Protein AF-Q97HY9-F1 (afdb_monomer_lite)

Organism: Clostridium acetobutylicum (strain ATCC 824 / DSM 792 / JCM 1419 / IAM 19013 / LMG 5710 / NBRC 13948 / NRRL B-527 / VKM B-1787 / 2291 / W) (NCBI:txid272562)

Structure (mmCIF, N/CA/C/O backbone):
data_AF-Q97HY9-F1
#
_entry.id   AF-Q97HY9-F1
#
loop_
_atom_site.group_PDB
_atom_site.id
_atom_site.type_symbol
_atom_site.label_atom_id
_atom_site.label_alt_id
_atom_site.label_comp_id
_atom_site.label_asym_id
_atom_site.label_entity_id
_atom_site.label_seq_id
_atom_site.pdbx_PDB_ins_code
_atom_site.Cartn_x
_atom_site.Cartn_y
_atom_site.Cartn_z
_atom_site.occupancy
_atom_site.B_iso_or_equiv
_atom_site.auth_seq_id
_atom_site.auth_comp_id
_atom_site.auth_asym_id
_atom_site.auth_atom_id
_atom_site.pdbx_PDB_model_num
ATOM 1 N N . MET A 1 1 ? -8.116 -37.463 0.496 1.00 35.38 1 MET A N 1
ATOM 2 C CA . MET A 1 1 ? -7.469 -36.329 -0.196 1.00 35.38 1 MET A CA 1
ATOM 3 C C . MET A 1 1 ? -8.228 -35.082 0.231 1.00 35.38 1 MET A C 1
ATOM 5 O O . MET A 1 1 ? -9.182 -34.704 -0.425 1.00 35.38 1 MET A O 1
ATOM 9 N N . GLN A 1 2 ? -7.927 -34.550 1.417 1.00 34.94 2 GLN A N 1
ATOM 10 C CA . GLN A 1 2 ? -8.721 -33.469 2.007 1.00 34.94 2 GLN A CA 1
ATOM 11 C C . GLN A 1 2 ? -7.910 -32.186 1.943 1.00 34.94 2 GLN A C 1
ATOM 13 O O . GLN A 1 2 ? -6.851 -32.149 2.553 1.00 34.94 2 GLN A O 1
ATOM 18 N N . CYS A 1 3 ? -8.396 -31.171 1.232 1.00 31.27 3 CYS A N 1
ATOM 19 C CA . CYS A 1 3 ? -8.060 -29.762 1.457 1.00 31.27 3 CYS A CA 1
ATOM 20 C C . CYS A 1 3 ? -9.153 -28.881 0.823 1.00 31.27 3 CYS A C 1
ATOM 22 O O . CYS A 1 3 ? -8.880 -27.987 0.028 1.00 31.27 3 CYS A O 1
ATOM 24 N N . GLU A 1 4 ? -10.417 -29.143 1.158 1.00 44.50 4 GLU A N 1
ATOM 25 C CA . GLU A 1 4 ? -11.427 -28.089 1.107 1.00 44.50 4 GLU A CA 1
ATOM 26 C C . GLU A 1 4 ? -11.236 -27.228 2.346 1.00 44.50 4 GLU A C 1
ATOM 28 O O . GLU A 1 4 ? -11.425 -27.720 3.451 1.00 44.50 4 GLU A O 1
ATOM 33 N N . GLN A 1 5 ? -10.869 -25.964 2.165 1.00 36.12 5 GLN A N 1
ATOM 34 C CA . GLN A 1 5 ? -11.237 -24.902 3.098 1.00 36.12 5 GLN A CA 1
ATOM 35 C C . GLN A 1 5 ? -11.595 -23.668 2.266 1.00 36.12 5 GLN A C 1
ATOM 37 O O . GLN A 1 5 ? -10.822 -22.720 2.135 1.00 36.12 5 GLN A O 1
ATOM 42 N N . ASN A 1 6 ? -12.776 -23.719 1.644 1.00 46.56 6 ASN A N 1
ATOM 43 C CA . ASN A 1 6 ? -13.461 -22.537 1.127 1.00 46.56 6 ASN A CA 1
ATOM 44 C C . ASN A 1 6 ? -13.984 -21.760 2.339 1.00 46.56 6 ASN A C 1
ATOM 46 O O . ASN A 1 6 ? -15.107 -21.963 2.796 1.00 46.56 6 ASN A O 1
ATOM 50 N N . TYR A 1 7 ? -13.122 -20.931 2.920 1.00 47.69 7 TYR A N 1
ATOM 51 C CA . TYR A 1 7 ? -13.523 -20.054 4.004 1.00 47.69 7 TYR A CA 1
ATOM 52 C C . TYR A 1 7 ? -14.190 -18.817 3.403 1.00 47.69 7 TYR A C 1
ATOM 54 O O . TYR A 1 7 ? -13.538 -17.996 2.761 1.00 47.69 7 TYR A O 1
ATOM 62 N N . ASP A 1 8 ? -15.504 -18.705 3.575 1.00 45.97 8 ASP A N 1
ATOM 63 C CA . ASP A 1 8 ? -16.256 -17.497 3.256 1.00 45.97 8 ASP A CA 1
ATOM 64 C C . ASP A 1 8 ? -15.883 -16.397 4.266 1.00 45.97 8 ASP A C 1
ATOM 66 O O . ASP A 1 8 ? -16.431 -16.298 5.367 1.00 45.97 8 ASP A O 1
ATOM 70 N N . PHE A 1 9 ? -14.896 -15.583 3.884 1.00 52.25 9 PHE A N 1
ATOM 71 C CA . PHE A 1 9 ? -14.371 -14.461 4.668 1.00 52.25 9 PHE A CA 1
ATOM 72 C C . PHE A 1 9 ? -15.427 -13.379 4.970 1.00 52.25 9 PHE A C 1
ATOM 74 O O . PHE A 1 9 ? -15.161 -12.497 5.786 1.00 52.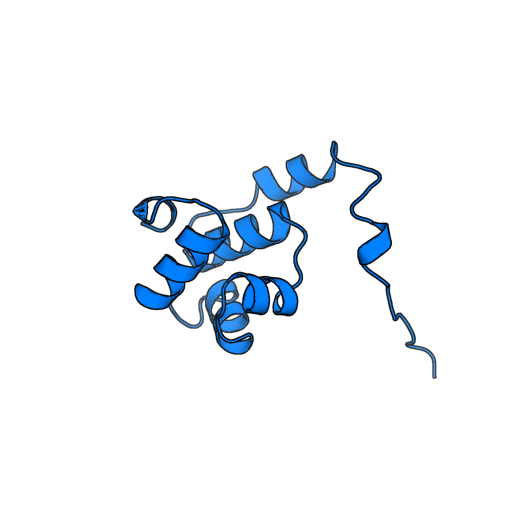25 9 PHE A O 1
ATOM 81 N N . SER A 1 10 ? -16.639 -13.445 4.400 1.00 46.12 10 SER A N 1
ATOM 82 C CA . SER A 1 10 ? -17.712 -12.491 4.709 1.00 46.12 10 SER A CA 1
ATOM 83 C C . SER A 1 10 ? -18.241 -12.603 6.148 1.00 46.12 10 SER A C 1
ATOM 85 O O . SER A 1 10 ? -18.814 -11.644 6.665 1.00 46.12 10 SER A O 1
ATOM 87 N N . LYS A 1 11 ? -18.006 -13.730 6.840 1.00 40.53 11 LYS A N 1
ATOM 88 C CA . LYS A 1 11 ? -18.557 -13.988 8.187 1.00 40.53 11 LYS A CA 1
ATOM 89 C C . LYS A 1 11 ? -17.659 -13.615 9.372 1.00 40.53 11 LYS A C 1
ATOM 91 O O . LYS A 1 11 ? -18.131 -13.660 10.503 1.00 40.53 11 LYS A O 1
ATOM 96 N N . ILE A 1 12 ? -16.404 -13.218 9.155 1.00 47.22 12 ILE A N 1
ATOM 97 C CA . ILE A 1 12 ? -15.476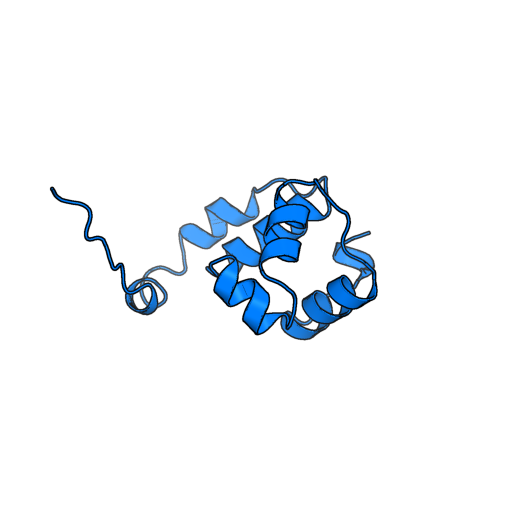 -12.827 10.245 1.00 47.22 12 ILE A CA 1
ATOM 98 C C . ILE A 1 12 ? -15.407 -11.325 10.501 1.00 47.22 12 ILE A C 1
ATOM 100 O O . ILE A 1 12 ? -14.847 -10.907 11.512 1.00 47.22 12 ILE A O 1
ATOM 104 N N . PHE A 1 13 ? -15.972 -10.502 9.618 1.00 53.34 13 PHE A N 1
ATOM 105 C CA . PHE A 1 13 ? -15.801 -9.053 9.714 1.00 53.34 13 PHE A CA 1
ATOM 106 C C . PHE A 1 13 ? -16.816 -8.356 10.635 1.00 53.34 13 PHE A C 1
ATOM 108 O O . PHE A 1 13 ? -16.624 -7.196 10.984 1.00 53.34 13 PHE A O 1
ATOM 115 N N . THR A 1 14 ? -17.884 -9.029 11.072 1.00 42.50 14 THR A N 1
ATOM 116 C CA . THR A 1 14 ? -18.952 -8.363 11.840 1.00 42.50 14 THR A CA 1
ATOM 117 C C . THR A 1 14 ? -18.859 -8.518 13.357 1.00 42.50 14 THR A C 1
ATOM 119 O O . THR A 1 14 ? -19.577 -7.810 14.057 1.00 42.50 14 THR A O 1
ATOM 122 N N . THR A 1 15 ? -18.006 -9.389 13.908 1.00 40.47 15 THR A N 1
ATOM 123 C CA . THR A 1 15 ? -18.171 -9.808 15.316 1.00 40.47 15 THR A CA 1
ATOM 124 C C . THR A 1 15 ? -17.032 -9.487 16.283 1.00 40.47 15 THR A C 1
ATOM 126 O O . THR A 1 15 ? -17.189 -9.765 17.471 1.00 40.47 15 THR A O 1
ATOM 129 N N . THR A 1 16 ? -15.892 -8.894 15.891 1.00 41.03 16 THR A N 1
ATOM 130 C CA . THR A 1 16 ? -14.821 -8.631 16.888 1.00 41.03 16 THR A CA 1
ATOM 131 C C . THR A 1 16 ? -1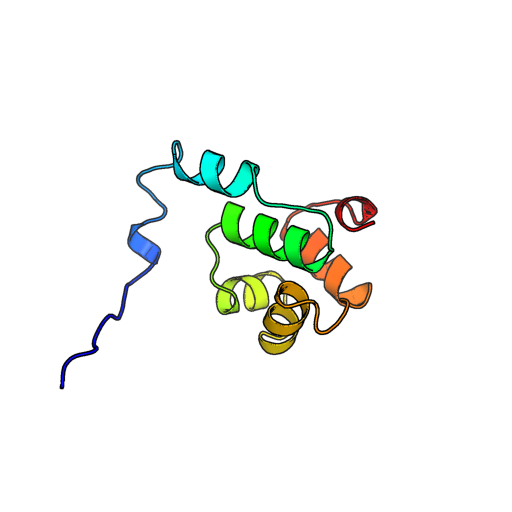3.882 -7.463 16.545 1.00 41.03 16 THR A C 1
ATOM 133 O O . THR A 1 16 ? -12.685 -7.636 16.335 1.00 41.03 16 THR A O 1
ATOM 136 N N . THR A 1 17 ? -14.403 -6.236 16.546 1.00 49.75 17 THR A N 1
ATOM 137 C CA . THR A 1 17 ? -13.654 -4.986 16.277 1.00 49.75 17 THR A CA 1
ATOM 138 C C . THR A 1 17 ? -12.516 -4.681 17.282 1.00 49.75 17 THR A C 1
ATOM 140 O O . THR A 1 17 ? -11.635 -3.871 16.996 1.00 49.75 17 THR A O 1
ATOM 143 N N . SER A 1 18 ? -12.460 -5.338 18.446 1.00 48.62 18 SER A N 1
ATOM 144 C CA . SER A 1 18 ? -11.595 -4.897 19.558 1.00 48.62 18 SER A CA 1
ATOM 145 C C . SER A 1 18 ? -10.182 -5.509 19.608 1.00 48.62 18 SER A C 1
ATOM 147 O O . SER A 1 18 ? -9.262 -4.838 20.068 1.00 48.62 18 SER A O 1
ATOM 149 N N . ASN A 1 19 ? -9.958 -6.739 19.119 1.00 52.03 19 ASN A N 1
ATOM 150 C CA . ASN A 1 19 ? -8.681 -7.453 19.340 1.00 52.03 19 ASN A CA 1
ATOM 151 C C . ASN A 1 19 ? -7.743 -7.485 18.116 1.00 52.03 19 ASN A C 1
ATOM 153 O O . ASN A 1 19 ? -6.522 -7.465 18.271 1.00 52.03 19 ASN A O 1
ATOM 157 N N . THR A 1 20 ? -8.276 -7.488 16.892 1.00 52.78 20 THR A N 1
ATOM 158 C CA . THR A 1 20 ? -7.484 -7.574 15.646 1.00 52.78 20 THR A CA 1
ATOM 159 C C . THR A 1 20 ? -6.819 -6.256 15.266 1.00 52.78 20 THR A C 1
ATOM 161 O O . THR A 1 20 ? -5.682 -6.248 14.793 1.00 52.78 20 THR A O 1
ATOM 164 N N . THR A 1 21 ? -7.477 -5.125 15.538 1.00 58.25 21 THR A N 1
ATOM 165 C CA . THR A 1 21 ? -6.894 -3.795 15.309 1.00 58.25 21 THR A CA 1
ATOM 166 C C . THR A 1 21 ? -5.611 -3.602 16.116 1.00 58.25 21 THR A C 1
ATOM 168 O O . THR A 1 21 ? -4.678 -2.970 15.631 1.00 58.25 21 THR A O 1
ATOM 171 N N . ASN A 1 22 ? -5.516 -4.191 17.312 1.00 64.75 22 ASN A N 1
ATOM 172 C CA . ASN A 1 22 ? -4.336 -4.069 18.164 1.00 64.75 22 ASN A CA 1
ATOM 173 C C . ASN A 1 22 ? -3.129 -4.867 17.635 1.00 64.75 22 ASN A C 1
ATOM 175 O O . ASN A 1 22 ? -2.000 -4.391 17.699 1.00 64.75 22 ASN A O 1
ATOM 179 N N . LEU A 1 23 ? -3.359 -6.041 17.033 1.00 73.25 23 LEU A N 1
ATOM 180 C CA . LEU A 1 23 ? -2.287 -6.866 16.464 1.00 73.25 23 LEU A CA 1
ATOM 181 C C . LEU A 1 23 ? -1.610 -6.178 15.269 1.00 73.25 23 LEU A C 1
ATOM 183 O O . LEU A 1 23 ? -0.384 -6.154 15.174 1.00 73.25 23 LEU A O 1
ATOM 187 N N . TYR A 1 24 ? -2.405 -5.592 14.371 1.00 83.25 24 TYR A N 1
ATOM 188 C CA . TYR A 1 24 ? -1.883 -4.964 13.154 1.00 83.25 24 TYR A CA 1
ATOM 189 C C . TYR A 1 24 ? -1.389 -3.528 13.366 1.00 83.25 24 TYR A C 1
ATOM 191 O O . TYR A 1 24 ? -0.585 -3.039 12.574 1.00 83.25 24 TYR A O 1
ATOM 199 N N . LYS A 1 25 ? -1.786 -2.858 14.458 1.00 82.06 25 LYS A N 1
ATOM 200 C CA . LYS A 1 25 ? -1.236 -1.546 14.846 1.00 82.06 25 LYS A CA 1
ATOM 201 C C . LYS A 1 25 ? 0.278 -1.584 15.075 1.00 82.06 25 LYS A C 1
ATOM 203 O O . LYS A 1 25 ? 0.952 -0.625 14.704 1.00 82.06 25 LYS A O 1
ATOM 208 N N . ASN A 1 26 ? 0.795 -2.697 15.599 1.00 85.44 26 ASN A N 1
ATOM 209 C CA . ASN A 1 26 ? 2.207 -2.868 15.963 1.00 85.44 26 ASN A CA 1
ATOM 210 C C . ASN A 1 26 ? 3.073 -3.469 14.841 1.00 85.44 26 ASN A C 1
ATOM 212 O O . ASN A 1 26 ? 4.227 -3.825 15.079 1.00 85.44 26 ASN A O 1
ATOM 216 N N . LEU A 1 27 ? 2.536 -3.613 13.624 1.00 87.38 27 LEU A N 1
ATOM 217 C CA . LEU A 1 27 ? 3.322 -4.068 12.478 1.00 87.38 27 LEU A CA 1
ATOM 218 C C . LEU A 1 27 ? 4.395 -3.036 12.095 1.00 87.38 27 LEU A C 1
ATOM 220 O O . LEU A 1 27 ? 4.154 -1.831 12.233 1.00 87.38 27 LEU A O 1
ATOM 224 N N . PRO A 1 28 ? 5.557 -3.492 11.589 1.00 88.94 28 PRO A N 1
ATOM 225 C CA . PRO A 1 28 ? 6.605 -2.595 11.123 1.00 88.94 28 PRO A CA 1
ATOM 226 C C . PRO A 1 28 ? 6.106 -1.722 9.962 1.00 88.94 28 PRO A C 1
ATOM 228 O O . PRO A 1 28 ? 5.218 -2.116 9.212 1.00 88.94 28 PRO A O 1
ATOM 231 N N . GLU A 1 29 ? 6.690 -0.531 9.827 1.00 92.00 29 GLU A N 1
ATOM 232 C CA . GLU A 1 29 ? 6.403 0.455 8.769 1.00 92.00 29 GLU A CA 1
ATOM 233 C C . GLU A 1 29 ? 7.705 1.045 8.193 1.00 92.00 29 GLU A C 1
ATOM 235 O O . GLU A 1 29 ? 7.745 2.198 7.761 1.00 92.00 29 GLU A O 1
ATOM 240 N N . LYS A 1 30 ? 8.804 0.279 8.211 1.00 92.75 30 LYS A N 1
ATOM 241 C CA . LYS A 1 30 ? 10.123 0.754 7.763 1.00 92.75 30 LYS A CA 1
ATOM 242 C C . LYS A 1 30 ? 10.191 0.867 6.245 1.00 92.75 30 LYS A C 1
ATOM 244 O O . LYS A 1 30 ? 10.864 1.746 5.720 1.00 92.75 30 LYS A O 1
ATOM 249 N N . THR A 1 31 ? 9.508 -0.032 5.543 1.00 93.81 31 THR A N 1
ATOM 250 C CA . THR A 1 31 ? 9.447 -0.054 4.078 1.00 93.81 31 THR A CA 1
ATOM 251 C C . THR A 1 31 ? 8.051 0.288 3.570 1.00 93.81 31 THR A C 1
ATOM 253 O O . THR A 1 31 ? 7.046 0.103 4.259 1.00 93.81 31 THR A O 1
ATOM 256 N N . ILE A 1 32 ? 7.964 0.736 2.316 1.00 94.25 32 ILE A N 1
ATOM 257 C CA . ILE A 1 32 ? 6.674 0.962 1.649 1.00 94.25 32 ILE A CA 1
ATOM 258 C C . ILE A 1 32 ? 5.858 -0.340 1.589 1.00 94.25 32 ILE A C 1
ATOM 260 O O . ILE A 1 32 ? 4.644 -0.313 1.786 1.00 94.25 32 ILE A O 1
ATOM 264 N N . GLY A 1 33 ? 6.517 -1.483 1.369 1.00 94.88 33 GLY A N 1
ATOM 265 C CA . GLY A 1 33 ? 5.877 -2.798 1.372 1.00 94.88 33 GLY A CA 1
ATOM 266 C C . GLY A 1 33 ? 5.217 -3.139 2.705 1.00 94.88 33 GLY A C 1
ATOM 267 O O . GLY A 1 33 ? 4.067 -3.576 2.734 1.00 94.88 33 GLY A O 1
ATOM 268 N N . GLU A 1 34 ? 5.910 -2.869 3.810 1.00 94.44 34 GLU A N 1
ATOM 269 C CA . GLU A 1 34 ? 5.389 -3.058 5.166 1.00 94.44 34 GLU A CA 1
ATOM 270 C C . GLU A 1 34 ? 4.217 -2.115 5.479 1.00 94.44 34 GLU A C 1
ATOM 272 O O . GLU A 1 34 ? 3.196 -2.565 5.999 1.00 94.44 34 GLU A O 1
ATOM 277 N N . LYS A 1 35 ? 4.305 -0.837 5.079 1.00 94.81 35 LYS A N 1
ATOM 278 C CA . LYS A 1 35 ? 3.197 0.131 5.196 1.00 94.81 35 LYS A CA 1
ATOM 279 C C . LYS A 1 35 ? 1.951 -0.341 4.430 1.00 94.81 35 LYS A C 1
ATOM 281 O O . LYS A 1 35 ? 0.844 -0.315 4.964 1.00 94.81 35 LYS A O 1
ATOM 286 N N . ILE A 1 36 ? 2.121 -0.840 3.199 1.00 95.00 36 ILE A N 1
ATOM 287 C CA . ILE A 1 36 ? 1.026 -1.410 2.390 1.00 95.00 36 ILE A CA 1
ATOM 288 C C . ILE A 1 36 ? 0.444 -2.661 3.058 1.00 95.00 36 ILE A C 1
ATOM 290 O O . ILE A 1 36 ? -0.778 -2.798 3.137 1.00 95.00 36 ILE A O 1
ATOM 294 N N . TYR A 1 37 ? 1.296 -3.558 3.559 1.00 94.12 37 TYR A N 1
ATOM 295 C CA . TYR A 1 37 ? 0.866 -4.762 4.266 1.00 94.12 37 TYR A CA 1
ATOM 296 C C . TYR A 1 37 ? 0.036 -4.412 5.503 1.00 94.12 37 TYR A C 1
ATOM 298 O O . TYR A 1 37 ? -1.063 -4.939 5.679 1.00 94.12 37 TYR A O 1
ATOM 306 N N . LYS A 1 38 ? 0.524 -3.485 6.331 1.00 92.88 38 LYS A N 1
ATOM 307 C CA . LYS A 1 38 ? -0.176 -3.023 7.528 1.00 92.88 38 LYS A CA 1
ATOM 308 C C . LYS A 1 38 ? -1.523 -2.404 7.184 1.00 92.88 38 LYS A C 1
ATOM 310 O O . LYS A 1 38 ? -2.525 -2.826 7.755 1.00 92.88 38 LYS A O 1
ATOM 315 N N . LEU A 1 39 ? -1.569 -1.486 6.217 1.00 92.88 39 LEU A N 1
ATOM 316 C CA . LEU A 1 39 ? -2.820 -0.899 5.730 1.00 92.88 39 LEU A CA 1
ATOM 317 C C . LEU A 1 39 ? -3.801 -1.994 5.290 1.00 92.88 39 LEU A C 1
ATOM 319 O O . LEU A 1 39 ? -4.946 -2.023 5.729 1.00 92.88 39 LEU A O 1
ATOM 323 N N . ARG A 1 40 ? -3.344 -2.962 4.492 1.00 93.50 40 ARG A N 1
ATOM 324 C CA . ARG A 1 40 ? -4.189 -4.068 4.037 1.00 93.50 40 ARG A CA 1
ATOM 325 C C . ARG A 1 40 ? -4.746 -4.897 5.199 1.00 93.50 40 ARG A C 1
ATOM 327 O O . ARG A 1 40 ? -5.934 -5.215 5.195 1.00 93.50 40 ARG A O 1
ATOM 334 N N . MET A 1 41 ? -3.906 -5.249 6.171 1.00 90.50 41 MET A N 1
ATOM 335 C CA . MET A 1 41 ? -4.308 -6.062 7.322 1.00 90.50 41 MET A CA 1
ATOM 336 C C . MET A 1 41 ? -5.237 -5.305 8.276 1.00 90.50 41 MET A C 1
ATOM 338 O O . MET A 1 41 ? -6.185 -5.899 8.781 1.00 90.50 41 MET A O 1
ATOM 342 N N . LEU A 1 42 ? -5.030 -3.996 8.469 1.00 88.50 42 LEU A N 1
ATOM 343 C CA . LEU A 1 42 ? -5.928 -3.139 9.254 1.00 88.50 42 LEU A CA 1
ATOM 344 C C . LEU A 1 42 ? -7.353 -3.121 8.686 1.00 88.50 42 LEU A C 1
ATOM 346 O O . LEU A 1 42 ? -8.309 -3.037 9.451 1.00 88.50 42 LEU A O 1
ATOM 350 N N . HIS A 1 43 ? -7.488 -3.249 7.366 1.00 87.38 43 HIS A N 1
ATOM 351 C CA . HIS A 1 43 ? -8.776 -3.331 6.678 1.00 87.38 43 HIS A CA 1
ATOM 352 C C . HIS A 1 43 ? -9.258 -4.769 6.419 1.00 87.38 43 HIS A C 1
ATOM 354 O O . HIS A 1 43 ? -10.315 -4.957 5.826 1.00 87.38 43 HIS A O 1
ATOM 360 N N . GLY A 1 44 ? -8.510 -5.790 6.852 1.00 86.62 44 GLY A N 1
ATOM 361 C CA . GLY A 1 44 ? -8.912 -7.195 6.731 1.00 86.62 44 GLY A CA 1
ATOM 362 C C . GLY A 1 44 ? -8.953 -7.740 5.300 1.00 86.62 44 GLY A C 1
ATOM 363 O O . GLY A 1 44 ? -9.562 -8.780 5.067 1.00 86.62 44 GLY A O 1
ATOM 364 N N . TYR A 1 45 ? -8.312 -7.076 4.335 1.00 89.50 45 TYR A N 1
ATOM 365 C CA . TYR A 1 45 ? -8.365 -7.499 2.938 1.00 89.50 45 TYR A CA 1
ATOM 366 C C . TYR A 1 45 ? -7.336 -8.588 2.615 1.00 89.50 45 TYR A C 1
ATOM 368 O O . TYR A 1 45 ? -6.152 -8.511 2.972 1.00 89.50 45 TYR A O 1
ATOM 376 N N . SER A 1 46 ? -7.741 -9.565 1.805 1.00 93.06 46 SER A N 1
ATOM 377 C CA . SER A 1 46 ? -6.789 -10.373 1.047 1.00 93.06 46 SER A CA 1
ATOM 378 C C . SER A 1 46 ? -6.054 -9.504 0.021 1.00 93.06 46 SER A C 1
ATOM 380 O O . SER A 1 46 ? -6.517 -8.441 -0.395 1.00 93.06 46 SER A O 1
ATOM 382 N N . ARG A 1 47 ? -4.902 -9.972 -0.469 1.00 93.25 47 ARG A N 1
ATOM 383 C CA . ARG A 1 47 ? -4.163 -9.266 -1.535 1.00 93.25 47 ARG A CA 1
ATOM 384 C C . ARG A 1 47 ? -5.001 -9.066 -2.801 1.00 93.25 47 ARG A C 1
ATOM 386 O O . ARG A 1 47 ? -4.825 -8.069 -3.491 1.00 93.25 47 ARG A O 1
ATOM 393 N N . ARG A 1 48 ? -5.903 -10.005 -3.119 1.00 93.75 48 ARG A N 1
ATOM 394 C CA . ARG A 1 48 ? -6.789 -9.911 -4.293 1.00 93.75 48 ARG A CA 1
ATOM 395 C C . ARG A 1 48 ? -7.859 -8.842 -4.103 1.00 93.75 48 ARG A C 1
ATOM 397 O O . ARG A 1 48 ? -8.128 -8.102 -5.041 1.00 93.75 48 ARG A O 1
ATOM 404 N N . GLU A 1 49 ? -8.447 -8.752 -2.918 1.00 93.06 49 GLU A N 1
ATOM 405 C CA . GLU A 1 49 ? -9.433 -7.713 -2.598 1.00 93.06 49 GLU A CA 1
ATOM 406 C C . GLU A 1 49 ? -8.774 -6.343 -2.546 1.00 93.06 49 GLU A C 1
ATOM 408 O O . GLU A 1 49 ? -9.242 -5.426 -3.208 1.00 93.06 49 GLU A O 1
ATOM 413 N N . PHE A 1 50 ? -7.624 -6.234 -1.880 1.00 95.44 50 PHE A N 1
ATOM 414 C CA . PHE A 1 50 ? -6.846 -5.000 -1.848 1.00 95.44 50 PHE A CA 1
ATOM 415 C C . PHE A 1 50 ? -6.475 -4.523 -3.256 1.00 95.44 50 PHE A C 1
ATOM 417 O O . PHE A 1 50 ? -6.626 -3.348 -3.576 1.00 95.44 50 PHE A O 1
ATOM 424 N N . ALA A 1 51 ? -6.044 -5.439 -4.130 1.00 96.25 51 ALA A N 1
ATOM 425 C CA . ALA A 1 51 ? -5.749 -5.128 -5.525 1.00 96.25 51 ALA A CA 1
ATOM 426 C C . ALA A 1 51 ? -6.975 -4.573 -6.272 1.00 96.25 51 ALA A C 1
ATOM 428 O O . ALA A 1 51 ? -6.848 -3.597 -7.010 1.00 96.25 51 ALA A O 1
ATOM 429 N N . LYS A 1 52 ? -8.159 -5.161 -6.051 1.00 96.19 52 LYS A N 1
ATOM 430 C CA . LYS A 1 52 ? -9.426 -4.698 -6.639 1.00 96.19 52 LYS A CA 1
ATOM 431 C C . LYS A 1 52 ? -9.827 -3.320 -6.107 1.00 96.19 52 LYS A C 1
ATOM 433 O O . LYS A 1 52 ? -10.073 -2.428 -6.910 1.00 96.19 52 LYS A O 1
ATOM 438 N N . VAL A 1 53 ? -9.824 -3.134 -4.786 1.00 95.31 53 VAL A N 1
ATOM 439 C CA . VAL A 1 53 ? -10.168 -1.865 -4.116 1.00 95.31 53 VAL A CA 1
ATOM 440 C C . VAL A 1 53 ? -9.253 -0.734 -4.591 1.00 95.31 53 VAL A C 1
ATOM 442 O O . VAL A 1 53 ? -9.724 0.332 -4.972 1.00 95.31 53 VAL A O 1
ATOM 445 N N . CYS A 1 54 ? -7.949 -0.993 -4.675 1.00 95.44 54 CYS A N 1
ATOM 446 C CA . CYS A 1 54 ? -6.959 -0.023 -5.142 1.00 95.44 54 CYS A CA 1
ATOM 447 C C . CYS A 1 54 ? -6.851 0.069 -6.671 1.00 95.44 54 CYS A C 1
ATOM 449 O O . CYS A 1 54 ? -6.052 0.856 -7.170 1.00 95.44 54 CYS A O 1
ATOM 451 N N . SER A 1 55 ? -7.580 -0.742 -7.445 1.00 96.12 55 SER A N 1
ATOM 452 C CA . SER A 1 55 ? -7.449 -0.803 -8.911 1.00 96.12 55 SER A CA 1
ATOM 453 C C . SER A 1 55 ? -5.990 -0.959 -9.396 1.00 96.12 55 SER A C 1
ATOM 455 O O . SER A 1 55 ? -5.525 -0.262 -10.313 1.00 96.12 55 SER A O 1
ATOM 457 N N . ILE A 1 56 ? -5.247 -1.869 -8.757 1.00 95.69 56 ILE A N 1
ATOM 458 C CA . ILE A 1 56 ? -3.858 -2.237 -9.082 1.00 95.69 56 ILE A CA 1
ATOM 459 C C . ILE A 1 56 ? -3.740 -3.739 -9.358 1.00 95.69 56 ILE A C 1
ATOM 461 O O . ILE A 1 56 ? -4.607 -4.532 -9.003 1.00 95.69 56 ILE A O 1
ATOM 465 N N . GLY A 1 57 ? -2.649 -4.154 -10.003 1.00 95.56 57 GLY A N 1
ATOM 466 C CA . GLY A 1 57 ? -2.412 -5.567 -10.291 1.00 95.56 57 GLY A CA 1
ATOM 467 C C . GLY A 1 57 ? -2.148 -6.379 -9.020 1.00 95.56 57 GLY A C 1
ATOM 468 O O . GLY A 1 57 ? -1.346 -5.980 -8.178 1.00 95.56 57 GLY A O 1
ATOM 469 N N . TYR A 1 58 ? -2.755 -7.564 -8.909 1.00 95.62 58 TYR A N 1
ATOM 470 C CA . TYR A 1 58 ? -2.489 -8.504 -7.809 1.00 95.62 58 TYR A CA 1
ATOM 471 C C . TYR A 1 58 ? -0.993 -8.828 -7.664 1.00 95.62 58 TYR A C 1
ATOM 473 O O . TYR A 1 58 ? -0.445 -8.807 -6.564 1.00 95.62 58 TYR A O 1
ATOM 481 N N . THR A 1 59 ? -0.313 -9.070 -8.788 1.00 96.19 59 THR A N 1
ATOM 482 C CA . THR A 1 59 ? 1.129 -9.345 -8.815 1.00 96.19 59 THR A CA 1
ATOM 483 C C . THR A 1 59 ? 1.949 -8.159 -8.315 1.00 96.19 59 THR A C 1
ATOM 485 O O . THR A 1 59 ? 2.972 -8.362 -7.667 1.00 96.19 59 THR A O 1
ATOM 488 N N . SER A 1 60 ? 1.493 -6.929 -8.568 1.00 95.44 60 SER A N 1
ATOM 489 C CA . SER A 1 60 ? 2.110 -5.713 -8.041 1.00 95.44 60 SER A CA 1
ATOM 490 C C . SER A 1 60 ? 2.021 -5.677 -6.518 1.00 95.44 60 SER A C 1
ATOM 492 O O . SER A 1 60 ? 3.049 -5.513 -5.877 1.00 95.44 60 SER A O 1
ATOM 494 N N . VAL A 1 61 ? 0.841 -5.939 -5.939 1.00 96.00 61 VAL A N 1
ATOM 495 C CA . VAL A 1 61 ? 0.656 -6.012 -4.475 1.00 96.00 61 VAL A CA 1
ATOM 496 C C . VAL A 1 61 ? 1.598 -7.037 -3.846 1.00 96.00 61 VAL A C 1
ATOM 498 O O . VAL A 1 61 ? 2.296 -6.714 -2.888 1.00 96.00 61 VAL A O 1
ATOM 501 N N . CYS A 1 62 ? 1.689 -8.244 -4.417 1.00 95.81 62 CYS A N 1
ATOM 502 C CA . CYS A 1 62 ? 2.619 -9.267 -3.931 1.00 95.81 62 CYS A CA 1
ATOM 503 C C . CYS A 1 62 ? 4.077 -8.788 -3.969 1.00 95.81 62 CYS A C 1
ATOM 505 O O . CYS A 1 62 ? 4.803 -8.965 -2.997 1.00 95.81 62 CYS A O 1
ATOM 507 N N . LYS A 1 63 ? 4.509 -8.164 -5.073 1.00 96.31 63 LYS A N 1
ATOM 508 C CA . LYS A 1 63 ? 5.879 -7.647 -5.205 1.00 96.31 63 LYS A CA 1
ATOM 509 C C . LYS A 1 63 ? 6.171 -6.507 -4.231 1.00 96.31 63 LYS A C 1
ATOM 511 O O . LYS A 1 63 ? 7.291 -6.434 -3.740 1.00 96.31 63 LYS A O 1
ATOM 516 N N . TYR A 1 64 ? 5.191 -5.647 -3.957 1.00 96.12 64 TYR A N 1
ATOM 517 C CA . TYR A 1 64 ? 5.339 -4.537 -3.018 1.00 96.12 64 TYR A CA 1
ATOM 5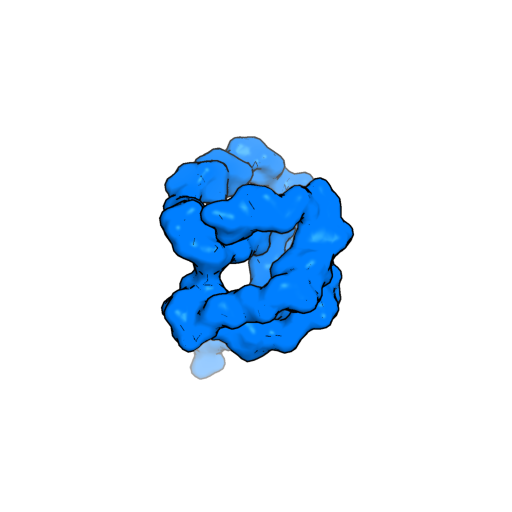18 C C . TYR A 1 64 ? 5.520 -5.053 -1.593 1.00 96.12 64 TYR A C 1
ATOM 520 O O . TYR A 1 64 ? 6.494 -4.695 -0.947 1.00 96.12 64 TYR A O 1
ATOM 528 N N . GLU A 1 65 ? 4.648 -5.952 -1.131 1.00 93.12 65 GLU A N 1
ATOM 529 C CA . GLU A 1 65 ? 4.735 -6.519 0.224 1.00 93.12 65 GLU A CA 1
ATOM 530 C C . GLU A 1 65 ? 6.003 -7.349 0.454 1.00 93.12 65 GLU A C 1
ATOM 532 O O . GLU A 1 65 ? 6.511 -7.396 1.568 1.00 93.12 65 GLU A O 1
ATOM 537 N N . LEU A 1 66 ? 6.524 -7.991 -0.595 1.00 93.50 66 LEU A N 1
ATOM 538 C CA . LEU A 1 66 ? 7.774 -8.756 -0.543 1.00 93.50 66 LEU A CA 1
ATOM 539 C C . LEU A 1 66 ? 9.020 -7.889 -0.785 1.00 93.50 66 LEU A C 1
ATOM 541 O O . LEU A 1 66 ? 10.122 -8.424 -0.861 1.00 93.50 66 LEU A O 1
ATOM 545 N N . ASN A 1 67 ? 8.861 -6.569 -0.939 1.00 91.94 67 ASN A N 1
ATOM 546 C CA . ASN A 1 67 ? 9.934 -5.627 -1.270 1.00 91.94 67 ASN A CA 1
ATOM 547 C C . ASN A 1 67 ? 10.726 -5.987 -2.548 1.00 91.94 67 ASN A C 1
ATOM 549 O O . ASN A 1 67 ? 11.846 -5.525 -2.745 1.00 91.94 67 ASN A O 1
ATOM 553 N N . TYR A 1 68 ? 10.136 -6.765 -3.462 1.00 93.69 68 TYR A N 1
ATOM 554 C CA . TYR A 1 68 ? 10.732 -7.090 -4.764 1.00 93.69 68 TYR A CA 1
ATOM 555 C C . TYR A 1 68 ? 10.632 -5.945 -5.774 1.00 93.69 68 TYR A C 1
ATOM 557 O O . TYR A 1 68 ? 11.320 -5.946 -6.792 1.00 93.69 68 TYR A O 1
ATOM 565 N N . SER A 1 69 ? 9.724 -4.997 -5.552 1.00 93.12 69 SER A N 1
ATOM 566 C CA . SER A 1 69 ? 9.547 -3.833 -6.413 1.00 93.12 69 SER A CA 1
ATOM 567 C C . SER A 1 69 ? 8.974 -2.682 -5.604 1.00 93.12 69 SER A C 1
ATOM 569 O O . SER A 1 69 ? 8.158 -2.900 -4.711 1.00 93.12 69 SER A O 1
ATOM 571 N N . LEU A 1 70 ? 9.368 -1.456 -5.939 1.00 92.50 70 LEU A N 1
ATOM 572 C CA . LEU A 1 70 ? 8.753 -0.263 -5.377 1.00 92.50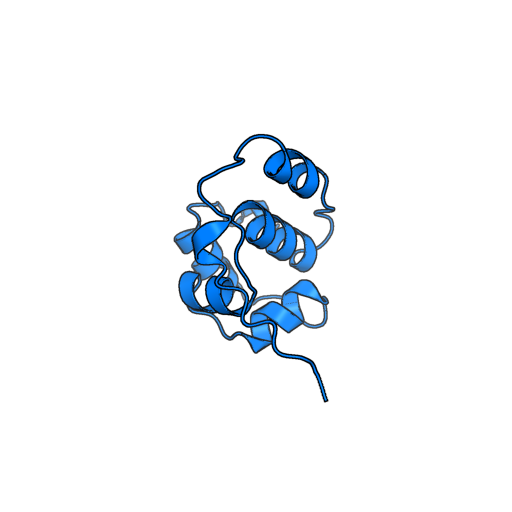 70 LEU A CA 1
ATOM 573 C C . LEU A 1 70 ? 7.508 0.121 -6.190 1.00 92.50 70 LEU A C 1
ATOM 575 O O . LEU A 1 70 ? 7.518 0.046 -7.425 1.00 92.50 70 LEU A O 1
ATOM 579 N N . PRO A 1 71 ? 6.416 0.538 -5.533 1.00 92.25 71 PRO A N 1
ATOM 580 C CA . PRO A 1 71 ? 5.243 1.025 -6.234 1.00 92.25 71 PRO A CA 1
ATOM 581 C C . PRO A 1 71 ? 5.545 2.352 -6.930 1.00 92.25 71 PRO A C 1
ATOM 583 O O . PRO A 1 71 ? 6.067 3.291 -6.338 1.00 92.25 71 PRO A O 1
ATOM 586 N N . HIS A 1 72 ? 5.163 2.448 -8.204 1.00 94.31 72 HIS A N 1
ATOM 587 C CA . HIS A 1 72 ? 5.217 3.716 -8.923 1.00 94.31 72 HIS A CA 1
ATOM 588 C C . HIS A 1 72 ? 4.274 4.727 -8.243 1.00 94.31 72 HIS A C 1
ATOM 590 O O . HIS A 1 72 ? 3.169 4.335 -7.850 1.00 94.31 72 HIS A O 1
ATOM 596 N N . PRO A 1 73 ? 4.607 6.033 -8.211 1.00 93.62 73 PRO A N 1
ATOM 597 C CA . PRO A 1 73 ? 3.726 7.089 -7.703 1.00 93.62 73 PRO A CA 1
ATOM 598 C C . PRO A 1 73 ? 2.257 7.014 -8.161 1.00 93.62 73 PRO A C 1
ATOM 600 O O . PRO A 1 73 ? 1.356 7.308 -7.386 1.00 93.62 73 PRO A O 1
ATOM 603 N N . LYS A 1 74 ? 1.983 6.551 -9.392 1.00 95.06 74 LYS A N 1
ATOM 604 C CA . LYS A 1 74 ? 0.618 6.345 -9.903 1.00 95.06 74 LYS A CA 1
ATOM 605 C C . LYS A 1 74 ? -0.151 5.281 -9.112 1.00 95.06 74 LYS A C 1
ATOM 607 O O . LYS A 1 74 ? -1.329 5.467 -8.836 1.00 95.06 74 LYS A O 1
ATOM 612 N N . ASN A 1 75 ? 0.503 4.180 -8.746 1.00 95.12 75 ASN A N 1
ATOM 613 C CA . ASN A 1 75 ? -0.114 3.117 -7.952 1.00 95.12 75 ASN A CA 1
ATOM 614 C C . ASN A 1 75 ? -0.246 3.524 -6.483 1.00 95.12 75 ASN A C 1
ATOM 616 O O . ASN A 1 75 ? -1.266 3.214 -5.878 1.00 95.12 75 ASN A O 1
ATOM 620 N N . LEU A 1 76 ? 0.723 4.268 -5.938 1.00 95.06 76 LEU A N 1
ATOM 621 C CA . LEU A 1 76 ? 0.585 4.856 -4.605 1.00 95.06 76 LEU A CA 1
ATOM 622 C C . LEU A 1 76 ? -0.597 5.826 -4.544 1.00 95.06 76 LEU A C 1
ATOM 624 O O . LEU A 1 76 ? -1.408 5.709 -3.639 1.00 95.06 76 LEU A O 1
ATOM 628 N N . ASN A 1 77 ? -0.770 6.695 -5.546 1.00 95.75 77 ASN A N 1
ATOM 629 C CA . ASN A 1 77 ? -1.922 7.598 -5.621 1.00 95.75 77 ASN A CA 1
ATOM 630 C C . ASN A 1 77 ? -3.252 6.840 -5.592 1.00 95.75 77 ASN A C 1
ATOM 632 O O . ASN A 1 77 ? -4.162 7.247 -4.884 1.00 95.75 77 ASN A O 1
ATOM 636 N N . LYS A 1 78 ? -3.359 5.714 -6.306 1.00 96.50 78 LYS A N 1
ATOM 637 C CA . LYS A 1 78 ? -4.573 4.890 -6.266 1.00 96.50 78 LYS A CA 1
ATOM 638 C C . LYS A 1 78 ? -4.852 4.318 -4.876 1.00 96.50 78 LYS A C 1
ATOM 640 O O . LYS A 1 78 ? -5.998 4.328 -4.442 1.00 96.50 78 LYS A O 1
ATOM 645 N N . ILE A 1 79 ? -3.815 3.847 -4.179 1.00 95.69 79 ILE A N 1
ATOM 646 C CA . ILE A 1 79 ? -3.938 3.374 -2.792 1.00 95.69 79 ILE A CA 1
ATOM 647 C C . ILE A 1 79 ? -4.360 4.542 -1.887 1.00 95.69 79 ILE A C 1
ATOM 649 O O . ILE A 1 79 ? -5.305 4.407 -1.115 1.00 95.69 79 ILE A O 1
ATOM 653 N N . CYS A 1 80 ? -3.725 5.706 -2.035 1.00 95.75 80 CYS A N 1
ATOM 654 C CA . CYS A 1 80 ? -4.068 6.923 -1.306 1.00 95.75 80 CYS A CA 1
ATOM 655 C C . CYS A 1 80 ? -5.537 7.316 -1.487 1.00 95.75 80 CYS A C 1
ATOM 657 O O . CYS A 1 80 ? -6.238 7.538 -0.503 1.00 95.75 80 CYS A O 1
ATOM 659 N N . SER A 1 81 ? -6.027 7.333 -2.729 1.00 95.69 81 SER A N 1
ATOM 660 C CA . SER A 1 81 ? -7.423 7.644 -3.045 1.00 95.69 81 SER A CA 1
ATOM 661 C C . SER A 1 81 ? -8.401 6.603 -2.499 1.00 95.69 81 SER A C 1
ATOM 663 O O . SER A 1 81 ? -9.467 6.979 -2.025 1.00 95.69 81 SER A O 1
ATOM 665 N N . ALA A 1 82 ? -8.051 5.314 -2.529 1.00 94.69 82 ALA A N 1
ATOM 666 C CA . ALA A 1 82 ? -8.926 4.245 -2.047 1.00 94.69 82 ALA A CA 1
ATOM 667 C C . ALA A 1 82 ? -9.132 4.271 -0.521 1.00 94.69 82 ALA A C 1
ATOM 669 O O . ALA A 1 82 ? -10.193 3.882 -0.041 1.00 94.69 82 ALA A O 1
ATOM 670 N N . PHE A 1 83 ? -8.132 4.740 0.231 1.00 92.25 83 PHE A N 1
ATOM 671 C CA . PHE A 1 83 ? -8.151 4.770 1.699 1.00 92.25 83 PHE A CA 1
ATOM 672 C C . PHE A 1 83 ? -8.206 6.180 2.295 1.00 92.25 83 PHE A C 1
ATOM 674 O O . PHE A 1 83 ? -8.141 6.327 3.512 1.00 92.25 83 PHE A O 1
ATOM 681 N N . ASN A 1 84 ? -8.328 7.209 1.453 1.00 93.62 84 ASN A N 1
ATOM 682 C CA . ASN A 1 84 ? -8.291 8.616 1.849 1.00 93.62 84 ASN A CA 1
ATOM 683 C C . ASN A 1 84 ? -7.067 8.968 2.726 1.00 93.62 84 ASN A C 1
ATOM 685 O O . ASN A 1 84 ? -7.184 9.645 3.747 1.00 93.62 84 ASN A O 1
ATOM 689 N N . ILE A 1 85 ? -5.886 8.475 2.337 1.00 93.88 85 ILE A N 1
ATOM 690 C CA . ILE A 1 85 ? -4.611 8.734 3.025 1.00 93.88 85 ILE A CA 1
ATOM 691 C C . ILE A 1 85 ? -3.707 9.639 2.186 1.00 93.88 85 ILE A C 1
ATOM 693 O O . ILE A 1 85 ? -3.755 9.630 0.957 1.00 93.88 85 ILE A O 1
ATOM 697 N N . SER A 1 86 ? -2.857 10.421 2.850 1.00 93.69 86 SER A N 1
ATOM 698 C CA . SER A 1 86 ? -1.882 11.282 2.174 1.00 93.69 86 SER A CA 1
ATOM 699 C C . SER A 1 86 ? -0.703 10.474 1.629 1.00 93.69 86 SER A C 1
ATOM 701 O O . SER A 1 86 ? -0.228 9.542 2.278 1.00 93.69 86 SER A O 1
ATOM 703 N N . MET A 1 87 ? -0.150 10.893 0.485 1.00 92.62 87 MET A N 1
ATOM 704 C CA . MET A 1 87 ? 1.089 10.325 -0.069 1.00 92.62 87 MET A CA 1
ATOM 705 C C . MET A 1 87 ? 2.259 10.388 0.924 1.00 92.62 87 MET A C 1
ATOM 707 O O . MET A 1 87 ? 3.108 9.499 0.926 1.00 92.62 87 MET A O 1
ATOM 711 N N . SER A 1 88 ? 2.277 11.391 1.808 1.00 92.12 88 SER A N 1
ATOM 712 C CA . SER A 1 88 ? 3.293 11.538 2.858 1.00 92.12 88 SER A CA 1
ATOM 713 C C . SER A 1 88 ? 3.364 10.349 3.814 1.00 92.12 88 SER A C 1
ATOM 715 O O . SER A 1 88 ? 4.381 10.171 4.468 1.00 92.12 88 SER A O 1
ATOM 717 N N . TYR A 1 89 ? 2.318 9.519 3.887 1.00 91.44 89 TYR A N 1
ATOM 718 C CA . TYR A 1 89 ? 2.353 8.278 4.654 1.00 91.44 89 TYR A CA 1
ATOM 719 C C . TYR A 1 89 ? 3.398 7.294 4.109 1.00 91.44 89 TYR A C 1
ATOM 721 O O . TYR A 1 89 ? 4.006 6.561 4.884 1.00 91.44 89 TYR A O 1
ATOM 729 N N . PHE A 1 90 ? 3.638 7.277 2.794 1.00 89.56 90 PHE A N 1
ATOM 730 C CA . PHE A 1 90 ? 4.567 6.344 2.148 1.00 89.56 90 PHE A CA 1
ATOM 731 C C . PHE A 1 90 ? 5.986 6.889 1.968 1.00 89.56 90 PHE A C 1
ATOM 733 O O . PHE A 1 90 ? 6.882 6.088 1.700 1.00 89.56 90 PHE A O 1
ATOM 740 N N . LEU A 1 91 ? 6.183 8.200 2.135 1.00 83.62 91 LEU A N 1
ATOM 741 C CA . LEU A 1 91 ? 7.505 8.834 2.205 1.00 83.62 91 LEU A CA 1
ATOM 742 C C . LEU A 1 91 ? 8.205 8.499 3.533 1.00 83.62 91 LEU A C 1
ATOM 744 O O . LEU A 1 91 ? 9.450 8.539 3.536 1.00 83.62 91 LEU A O 1
#

InterPro domains:
  IPR001387 Cro/C1-type, helix-turn-helix domain [PF01381] (36-90)
  IPR001387 Cro/C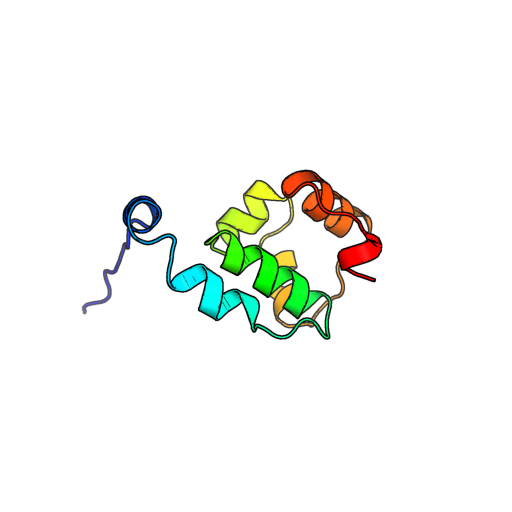1-type, helix-turn-helix domain [PS50943] (36-90)
  IPR001387 Cro/C1-type, helix-turn-helix domain [SM00530] (35-90)
  IPR001387 Cro/C1-type, helix-turn-helix domain [cd00093] (33-90)
  IPR010982 Lambda repressor-like, DNA-binding domain superfamily [G3DSA:1.10.260.40] (24-91)
  IPR010982 Lambda repressor-like, DNA-binding domain superfamily [SSF47413] (29-91)

Foldseek 3Di:
DDDDDPDPLVPPPPDDPDPQLVVLVPFDDPALLSLLVSVCSNVPDDLVRLCVLLVHDSVVNVCSVVVVDDDDPVSLVSNCVSVVHDSVSRD

pLDDT: mean 81.44, std 20.68, range [31.27, 96.5]

Radius of gyration: 14.28 Å; chains: 1; bounding box: 30×48×30 Å

Sequence (91 aa):
MQCEQNYDFSKIFTTTTSNTTNLYKNLPEKTIGEKIYKLRMLHGYSRREFAKVCSIGYTSVCKYELNYSLPHPKNLNKICSAFNISMSYFL

Secondary structure (DSSP, 8-state):
--------GGGSSSS-TTTHHHHHHTS--SSHHHHHHHHHHHTT--HHHHHHHTT--HHHHHHHHTTSSPPPHHHHHHHHHHHT--GGGT-